Protein AF-A0A6G7ZI92-F1 (afdb_monomer)

Foldseek 3Di:
DLQVQLVVQVVVLVVVCVVVVNPPVSVCCCVPPSNVVSVVSNVVVVVVVLVVVCVDPDPQNLLVVLLVQAVVVLVVVLVVQLCLCCPPVHVVCPVVDDPVVSVVSVVVSVCVSSVPSNVLVVFFVGHPVRQVVVCVVVVHRDGTTDD

Sequence (147 aa):
MGIGIGLAGHAALVVADLMTGFYVPLVLGGFLAAMVPFRFAQALGYAALLVLWSRRNSRAVNRVAAVGRTAFTNYIGTSLVCTAIFYGWGLGLYGKVTRVEAWLAVPMVWALVLLWSKPWLARFNYGPLEWLWRSLARGRPQAMRKV

Nearest PDB structures (foldseek):
  6ps7-assembly1_A  TM=2.197E-01  e=9.069E+00  Homo sapiens

Solvent-accessible surface area (backbone atoms only — not comparable to full-atom values): 7908 Å² total; per-residue (Å²): 109,27,45,60,53,17,51,51,51,52,50,52,51,53,50,50,31,63,76,54,73,56,42,61,72,57,48,50,45,37,64,72,52,63,42,50,64,31,50,52,38,22,50,52,27,50,50,53,50,51,55,61,52,59,71,44,96,41,75,64,45,56,29,53,53,27,32,61,65,25,43,65,34,46,50,55,49,47,52,51,53,53,43,35,45,32,33,79,92,49,68,40,40,60,92,73,57,54,75,70,61,58,53,57,54,51,64,51,53,51,49,49,46,49,61,48,32,39,66,48,52,73,51,21,74,48,27,73,51,50,44,51,51,54,14,59,79,65,76,44,88,63,82,51,64,64,130

Secondary structure (DSSP, 8-state):
-HHHHHHHHHHHHHHHHHHTTS-HHHHHHIIIIIHHHHHHHHHHHHHHHHHHHHTS--HHHHHHHHHHHTHHHHHHHHHHHHHHHHSTTTT--TTTS-HHHHHTHHHHHHHHHHHHHHHHHHHBSS-HHHHHHHHHHTTS----B--

Mean predicted aligned error: 6.16 Å

Radius of gyration: 21.0 Å; Cα contacts (8 Å, |Δi|>4): 114; chains: 1; bounding box: 48×47×53 Å

Structure (mmCIF, N/CA/C/O backbone):
data_AF-A0A6G7ZI92-F1
#
_entry.id   AF-A0A6G7ZI92-F1
#
loop_
_atom_site.group_PDB
_atom_site.id
_atom_site.type_symbol
_atom_site.label_atom_id
_atom_site.label_alt_id
_atom_site.label_comp_id
_atom_site.label_asym_id
_atom_site.label_entity_id
_atom_site.label_seq_id
_atom_site.pdbx_PDB_ins_code
_atom_site.Cartn_x
_atom_site.Cartn_y
_atom_site.Cartn_z
_atom_site.occupancy
_atom_site.B_iso_or_equiv
_atom_site.auth_seq_id
_atom_site.auth_comp_id
_atom_site.auth_asym_id
_atom_site.auth_atom_id
_atom_site.pdbx_PDB_model_num
ATOM 1 N N . MET A 1 1 ? 0.267 21.732 -7.358 1.00 66.69 1 MET A N 1
ATOM 2 C CA . MET A 1 1 ? 1.619 22.181 -7.759 1.00 66.69 1 MET A CA 1
ATOM 3 C C . MET A 1 1 ? 2.676 21.083 -7.620 1.00 66.69 1 MET A C 1
ATOM 5 O O . MET A 1 1 ? 3.312 20.792 -8.620 1.00 66.69 1 MET A O 1
ATOM 9 N N . GLY A 1 2 ? 2.809 20.394 -6.475 1.00 80.00 2 GLY A N 1
ATOM 10 C CA . GLY A 1 2 ? 3.838 19.347 -6.284 1.00 80.00 2 GLY A CA 1
ATOM 11 C C . GLY A 1 2 ? 3.835 18.182 -7.292 1.00 80.00 2 GLY A C 1
ATOM 12 O O . GLY A 1 2 ? 4.897 17.779 -7.752 1.00 80.00 2 GLY A O 1
ATOM 13 N N . ILE A 1 3 ? 2.658 17.693 -7.714 1.00 83.25 3 ILE A N 1
ATOM 14 C CA . ILE A 1 3 ? 2.559 16.620 -8.730 1.00 83.25 3 ILE A CA 1
ATOM 15 C C . ILE A 1 3 ? 3.087 17.090 -10.094 1.00 83.25 3 ILE A C 1
ATOM 17 O O . ILE A 1 3 ? 3.827 16.362 -10.746 1.00 83.25 3 ILE A O 1
ATOM 21 N N . GLY A 1 4 ? 2.742 18.316 -10.500 1.00 85.56 4 GLY A N 1
ATOM 22 C CA . GLY A 1 4 ? 3.194 18.892 -11.769 1.00 85.56 4 GLY A CA 1
ATOM 23 C C . GLY A 1 4 ? 4.705 19.120 -11.796 1.00 85.56 4 GLY A C 1
ATOM 24 O O . GLY A 1 4 ? 5.354 18.748 -12.764 1.00 85.56 4 GLY A O 1
ATOM 25 N N . ILE A 1 5 ? 5.271 19.645 -10.703 1.00 84.75 5 ILE A N 1
ATOM 26 C CA . ILE A 1 5 ? 6.723 19.842 -10.551 1.00 84.75 5 ILE A CA 1
ATOM 27 C C . ILE A 1 5 ? 7.458 18.498 -10.600 1.00 84.75 5 ILE A C 1
ATOM 29 O O . ILE A 1 5 ? 8.458 18.366 -11.300 1.00 84.75 5 ILE A O 1
ATOM 33 N N . GLY A 1 6 ? 6.937 17.489 -9.895 1.00 84.81 6 GLY A N 1
ATOM 34 C CA . GLY A 1 6 ? 7.482 16.136 -9.919 1.00 84.81 6 GLY A CA 1
ATOM 35 C C . GLY A 1 6 ? 7.500 15.547 -11.326 1.00 84.81 6 GLY A C 1
ATOM 36 O O . GLY A 1 6 ? 8.559 15.159 -11.810 1.00 84.81 6 GLY A O 1
ATOM 37 N N . LEU A 1 7 ? 6.351 15.525 -12.006 1.00 86.69 7 LEU A N 1
ATOM 38 C CA . LEU A 1 7 ? 6.230 14.962 -13.354 1.00 86.69 7 LEU A CA 1
ATOM 39 C C . LEU A 1 7 ? 7.105 15.694 -14.376 1.00 86.69 7 LEU A C 1
ATOM 41 O O . LEU A 1 7 ? 7.785 15.038 -15.157 1.00 86.69 7 LEU A O 1
ATOM 45 N N . ALA A 1 8 ? 7.133 17.028 -14.342 1.00 87.88 8 ALA A N 1
ATOM 46 C CA . ALA A 1 8 ? 7.970 17.820 -15.239 1.00 87.88 8 ALA A CA 1
ATOM 47 C C . ALA A 1 8 ? 9.467 17.551 -15.012 1.00 87.88 8 ALA A C 1
ATOM 49 O O . ALA A 1 8 ? 10.203 17.360 -15.976 1.00 87.88 8 ALA A O 1
ATOM 50 N N . GLY A 1 9 ? 9.907 17.458 -13.751 1.00 86.50 9 GLY A N 1
ATOM 51 C CA . GLY A 1 9 ? 11.292 17.118 -13.414 1.00 86.50 9 GLY A CA 1
ATOM 52 C C . GLY A 1 9 ? 11.695 15.718 -13.886 1.00 86.50 9 GLY A C 1
ATOM 53 O O . GLY A 1 9 ? 12.774 15.544 -14.445 1.00 86.50 9 GLY A O 1
ATOM 54 N N . HIS A 1 10 ? 10.811 14.725 -13.740 1.00 87.38 10 HIS A N 1
ATOM 55 C CA . HIS A 1 10 ? 11.072 13.372 -14.245 1.00 87.38 10 HIS A CA 1
ATOM 56 C C . HIS A 1 10 ? 11.089 13.330 -15.778 1.00 87.38 10 HIS A C 1
ATOM 58 O O . HIS A 1 10 ? 11.963 12.689 -16.352 1.00 87.38 10 HIS A O 1
ATOM 64 N N . ALA A 1 11 ? 10.171 14.035 -16.443 1.00 89.94 11 ALA A N 1
ATOM 65 C CA . ALA A 1 11 ? 10.145 14.119 -17.900 1.00 89.94 11 ALA A CA 1
ATOM 66 C C . ALA A 1 11 ? 11.413 14.787 -18.455 1.00 89.94 11 ALA A C 1
ATOM 68 O O . ALA A 1 11 ? 11.982 14.290 -19.421 1.00 89.94 11 ALA A O 1
ATOM 69 N N . ALA A 1 12 ? 11.895 15.859 -17.819 1.00 89.69 12 ALA A N 1
ATOM 70 C CA . ALA A 1 12 ? 13.132 16.531 -18.212 1.00 89.69 12 ALA A CA 1
ATOM 71 C C . ALA A 1 12 ? 14.358 15.611 -18.097 1.00 89.69 12 ALA A C 1
ATOM 73 O O . ALA A 1 12 ? 15.190 15.594 -19.000 1.00 89.69 12 ALA A O 1
ATOM 74 N N . LEU A 1 13 ? 14.445 14.810 -17.029 1.00 87.94 13 LEU A N 1
ATOM 75 C CA . LEU A 1 13 ? 15.521 13.828 -16.862 1.00 87.94 13 LEU A CA 1
ATOM 76 C C . LEU A 1 13 ? 15.449 12.716 -17.914 1.00 87.94 13 LEU A C 1
ATOM 78 O O . LEU A 1 13 ? 16.461 12.403 -18.524 1.00 87.94 13 LEU A O 1
ATOM 82 N N . VAL A 1 14 ? 14.254 12.193 -18.205 1.00 90.62 14 VAL A N 1
ATOM 83 C CA . VAL A 1 14 ? 14.070 11.196 -19.276 1.00 90.62 14 VAL A CA 1
ATOM 84 C C . VAL A 1 14 ? 14.479 11.763 -20.635 1.00 90.62 14 VAL A C 1
ATOM 86 O O . VAL A 1 14 ? 15.152 11.090 -21.408 1.00 90.62 14 VAL A O 1
ATOM 89 N N . VAL A 1 15 ? 14.108 13.009 -20.936 1.00 92.81 15 VAL A N 1
ATOM 90 C CA . VAL A 1 15 ? 14.521 13.675 -22.178 1.00 92.81 15 VAL A CA 1
ATOM 91 C C . VAL A 1 15 ? 16.040 13.861 -22.222 1.00 92.81 15 VAL A C 1
ATOM 93 O O . VAL A 1 15 ? 16.639 13.599 -23.261 1.00 92.81 15 VAL A O 1
ATOM 96 N N . ALA A 1 16 ? 16.676 14.245 -21.113 1.00 89.12 16 ALA A N 1
ATOM 97 C CA . ALA A 1 16 ? 18.131 14.363 -21.031 1.00 89.12 16 ALA A CA 1
ATOM 98 C C . ALA A 1 16 ? 18.834 13.011 -21.248 1.00 89.12 16 ALA A C 1
ATOM 100 O O . ALA A 1 16 ? 19.815 12.940 -21.990 1.00 89.12 16 ALA A O 1
ATOM 101 N N . ASP A 1 17 ? 18.306 11.928 -20.678 1.00 91.94 17 ASP A N 1
ATOM 102 C CA . ASP A 1 17 ? 18.829 10.575 -20.882 1.00 91.94 17 ASP A CA 1
ATOM 103 C C . ASP A 1 17 ? 18.717 10.153 -22.357 1.00 91.94 17 ASP A C 1
ATOM 105 O O . ASP A 1 17 ? 19.675 9.633 -22.931 1.00 91.94 17 ASP A O 1
ATOM 109 N N . LEU A 1 18 ? 17.582 10.446 -23.005 1.00 93.19 18 LEU A N 1
ATOM 110 C CA . LEU A 1 18 ? 17.372 10.171 -24.431 1.00 93.19 18 LEU A CA 1
ATOM 111 C C . LEU A 1 18 ? 18.305 11.003 -25.325 1.00 93.19 18 LEU A C 1
ATOM 113 O O . LEU A 1 18 ? 18.882 10.471 -26.270 1.00 93.19 18 LEU A O 1
ATOM 117 N N . MET A 1 19 ? 18.483 12.292 -25.020 1.00 94.12 19 MET A N 1
ATOM 118 C CA . MET A 1 19 ? 19.358 13.202 -25.772 1.00 94.12 19 MET A CA 1
ATOM 119 C C . MET A 1 19 ? 20.843 12.859 -25.627 1.00 94.12 19 MET A C 1
ATOM 121 O O . MET A 1 19 ? 21.620 13.098 -26.547 1.00 94.12 19 MET A O 1
ATOM 125 N N . THR A 1 20 ? 21.245 12.298 -24.486 1.00 91.69 20 THR A N 1
ATOM 126 C CA . THR A 1 20 ? 22.641 11.918 -24.211 1.00 91.69 20 THR A CA 1
ATOM 127 C C . THR A 1 20 ? 22.962 10.473 -24.575 1.00 91.69 20 THR A C 1
ATOM 129 O O . THR A 1 20 ? 24.066 10.007 -24.297 1.00 91.69 20 THR A O 1
ATOM 132 N N . GLY A 1 21 ? 22.021 9.751 -25.195 1.00 92.69 21 GLY A N 1
ATOM 133 C CA . GLY A 1 21 ? 22.223 8.357 -25.583 1.00 92.69 21 GLY A CA 1
ATOM 134 C C . GLY A 1 21 ? 22.473 7.441 -24.384 1.00 92.69 21 GLY A C 1
ATOM 135 O O . GLY A 1 21 ? 23.257 6.502 -24.488 1.00 92.69 21 GLY A O 1
ATOM 136 N N . PHE A 1 22 ? 21.824 7.722 -23.249 1.00 91.69 22 PHE A N 1
ATOM 137 C CA . PHE A 1 22 ? 21.97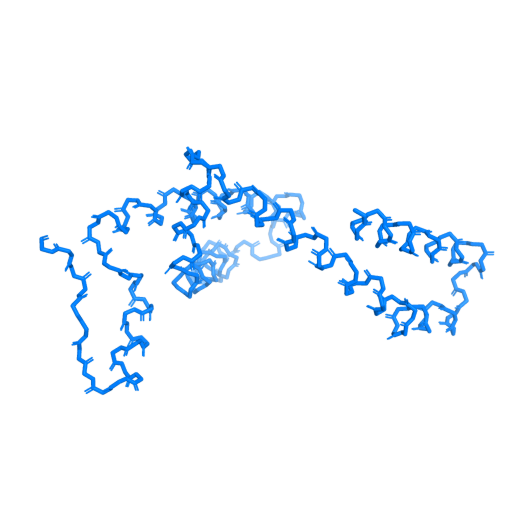7 6.992 -21.987 1.00 91.69 22 PHE A CA 1
ATOM 138 C C . PHE A 1 22 ? 23.397 7.044 -21.405 1.00 91.69 22 PHE A C 1
ATOM 140 O O . PHE A 1 22 ? 23.922 6.040 -20.916 1.00 91.69 22 PHE A O 1
ATOM 147 N N . TYR A 1 23 ? 24.030 8.221 -21.423 1.00 92.81 23 TYR A N 1
ATOM 148 C CA . TYR A 1 23 ? 25.339 8.411 -20.803 1.00 92.81 23 TYR A CA 1
ATOM 149 C C . TYR A 1 23 ? 25.302 8.061 -19.305 1.00 92.81 23 TYR A C 1
ATOM 151 O O . TYR A 1 23 ? 24.701 8.763 -18.488 1.00 92.81 23 TYR A O 1
ATOM 159 N N . VAL A 1 24 ? 25.964 6.957 -18.946 1.00 90.69 24 VAL A N 1
ATOM 160 C CA . VAL A 1 24 ? 25.796 6.269 -17.654 1.00 90.69 24 VAL A CA 1
ATOM 161 C C . VAL A 1 24 ? 25.979 7.183 -16.432 1.00 90.69 24 VAL A C 1
ATOM 163 O O . VAL A 1 24 ? 25.133 7.119 -15.538 1.00 90.69 24 VAL A O 1
ATOM 166 N N . PRO A 1 25 ? 26.999 8.063 -16.353 1.00 92.00 25 PRO A N 1
ATOM 167 C CA . PRO A 1 25 ? 27.148 8.957 -15.203 1.00 92.00 25 PRO A CA 1
ATOM 168 C C . PRO A 1 25 ? 25.975 9.925 -15.019 1.00 92.00 25 PRO A C 1
ATOM 170 O O . PRO A 1 25 ? 25.598 10.212 -13.883 1.00 92.00 25 PRO A O 1
ATOM 173 N N . LEU A 1 26 ? 25.377 10.405 -16.115 1.00 86.88 26 LEU A N 1
ATOM 174 C CA . LEU A 1 26 ? 24.236 11.318 -16.060 1.00 86.88 26 LEU A CA 1
ATOM 175 C C . LEU A 1 26 ? 22.957 10.583 -15.661 1.00 86.88 26 LEU A C 1
ATOM 177 O O . LEU A 1 26 ? 22.252 11.059 -14.776 1.00 86.88 26 LEU A O 1
ATOM 181 N N . VAL A 1 27 ? 22.717 9.398 -16.228 1.00 90.94 27 VAL A N 1
ATOM 182 C CA . VAL A 1 27 ? 21.586 8.536 -15.846 1.00 90.94 27 VAL A CA 1
ATOM 183 C C . VAL A 1 27 ? 21.661 8.205 -14.352 1.00 90.94 27 VAL A C 1
ATOM 185 O O . VAL A 1 27 ? 20.682 8.338 -13.613 1.00 90.94 27 VAL A O 1
ATOM 188 N N . LEU A 1 28 ? 22.846 7.815 -13.873 1.00 90.81 28 LEU A N 1
ATOM 189 C CA . LEU A 1 28 ? 23.054 7.435 -12.480 1.00 90.81 28 LEU A CA 1
ATOM 190 C C . LEU A 1 28 ? 22.945 8.641 -11.535 1.00 90.81 28 LEU A C 1
ATOM 192 O O . LEU A 1 28 ? 22.258 8.557 -10.518 1.00 90.81 28 LEU A O 1
ATOM 196 N N . GLY A 1 29 ? 23.564 9.776 -11.875 1.00 90.25 29 GLY A N 1
ATOM 197 C CA . GLY A 1 29 ? 23.447 11.019 -11.105 1.00 90.25 29 GLY A CA 1
ATOM 198 C C . GLY A 1 29 ? 22.013 11.557 -11.081 1.00 90.25 29 GLY A C 1
ATOM 199 O O . GLY A 1 29 ? 21.522 12.004 -10.039 1.00 90.25 29 GLY A O 1
ATOM 200 N N . GLY A 1 30 ? 21.303 11.430 -12.202 1.00 87.00 30 GLY A N 1
ATOM 201 C CA . GLY A 1 30 ? 19.886 11.733 -12.333 1.00 87.00 30 GLY A CA 1
ATOM 202 C C . GLY A 1 30 ? 19.040 10.892 -11.380 1.00 87.00 30 GLY A C 1
ATOM 203 O O . GLY A 1 30 ? 18.276 11.428 -10.575 1.00 87.00 30 GLY A O 1
ATOM 204 N N . PHE A 1 31 ? 19.229 9.572 -11.415 1.00 84.00 31 PHE A N 1
ATOM 205 C CA . PHE A 1 31 ? 18.494 8.621 -10.585 1.00 84.00 31 PHE A CA 1
ATOM 206 C C . PHE A 1 31 ? 18.784 8.760 -9.082 1.00 84.00 31 PHE A C 1
ATOM 208 O O . PHE A 1 31 ? 17.850 8.721 -8.274 1.00 84.00 31 PHE A O 1
ATOM 215 N N . LEU A 1 32 ? 20.059 8.903 -8.705 1.00 87.62 32 LEU A N 1
ATOM 216 C CA . LEU A 1 32 ? 20.496 8.910 -7.306 1.00 87.62 32 LEU A CA 1
ATOM 217 C C . LEU A 1 32 ? 20.300 10.262 -6.619 1.00 87.62 32 LEU A C 1
ATOM 219 O O . LEU A 1 32 ? 19.981 10.286 -5.433 1.00 87.62 32 LEU A O 1
ATOM 223 N N . ALA A 1 33 ? 20.484 11.372 -7.338 1.00 86.88 33 ALA A N 1
ATOM 224 C CA . ALA A 1 33 ? 20.487 12.707 -6.745 1.00 86.88 33 ALA A CA 1
ATOM 225 C C . ALA A 1 33 ? 19.386 13.600 -7.320 1.00 86.88 33 ALA A C 1
ATOM 227 O O . ALA A 1 33 ? 18.540 14.089 -6.569 1.00 86.88 33 ALA A O 1
ATOM 228 N N . ALA A 1 34 ? 19.346 13.788 -8.643 1.00 84.38 34 ALA A N 1
ATOM 229 C CA . ALA A 1 34 ? 18.447 14.775 -9.246 1.00 84.38 34 ALA A CA 1
ATOM 230 C C . ALA A 1 34 ? 16.962 14.431 -9.036 1.00 84.38 34 ALA A C 1
ATOM 232 O O . ALA A 1 34 ? 16.148 15.328 -8.834 1.00 84.38 34 ALA A O 1
ATOM 233 N N . MET A 1 35 ? 16.597 13.144 -9.007 1.00 85.44 35 MET A N 1
ATOM 234 C CA . MET A 1 35 ? 15.215 12.705 -8.776 1.00 85.44 35 MET A CA 1
ATOM 235 C C . MET A 1 35 ? 14.721 12.891 -7.343 1.00 85.44 35 MET A C 1
ATOM 237 O O . MET A 1 35 ? 13.513 12.955 -7.114 1.00 85.44 35 MET A O 1
ATOM 241 N N . VAL A 1 36 ? 15.619 12.975 -6.365 1.00 87.06 36 VAL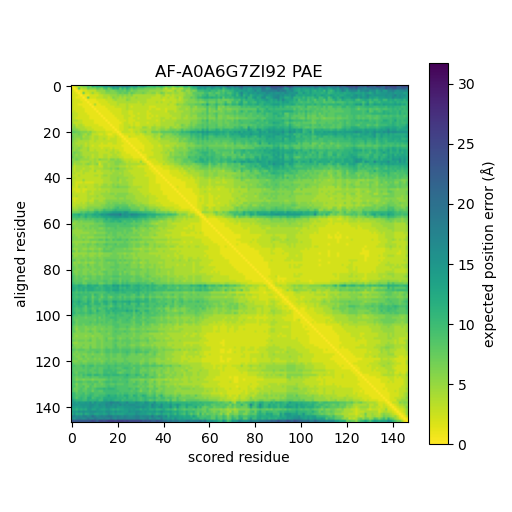 A N 1
ATOM 242 C CA . VAL A 1 36 ? 15.263 13.016 -4.943 1.00 87.06 36 VAL A CA 1
ATOM 243 C C . VAL A 1 36 ? 14.351 14.208 -4.595 1.00 87.06 36 VAL A C 1
ATOM 245 O O . VAL A 1 36 ? 13.253 13.966 -4.082 1.00 87.06 36 VAL A O 1
ATOM 248 N N . PRO A 1 37 ? 14.697 15.476 -4.907 1.00 85.94 37 PRO A N 1
ATOM 249 C CA . PRO A 1 37 ? 13.823 16.614 -4.607 1.00 85.94 37 PRO A CA 1
ATOM 250 C C . PRO A 1 37 ? 12.481 16.541 -5.348 1.00 85.94 37 PRO A C 1
ATOM 252 O O . PRO A 1 37 ? 11.437 16.855 -4.768 1.00 85.94 37 PRO A O 1
ATOM 255 N N . PHE A 1 38 ? 12.472 16.062 -6.597 1.00 87.38 38 PHE A N 1
ATOM 256 C CA . PHE A 1 38 ? 11.238 15.897 -7.370 1.00 87.38 38 PHE A CA 1
ATOM 257 C C . PHE A 1 38 ? 10.307 14.854 -6.746 1.00 87.38 38 PHE A C 1
ATOM 259 O O . PHE A 1 38 ? 9.098 15.083 -6.678 1.00 87.38 38 PHE A O 1
ATOM 266 N N . ARG A 1 39 ? 10.849 13.745 -6.225 1.00 87.00 39 ARG A N 1
ATOM 267 C CA . ARG A 1 39 ? 10.073 12.721 -5.507 1.00 87.00 39 ARG A CA 1
ATOM 268 C C . ARG A 1 39 ? 9.440 13.278 -4.238 1.00 87.00 39 ARG A C 1
ATOM 270 O O . ARG A 1 39 ? 8.263 13.020 -3.998 1.00 87.00 39 ARG A O 1
ATOM 277 N N . PHE A 1 40 ? 10.169 14.079 -3.459 1.00 89.50 40 PHE A N 1
ATOM 278 C CA . PHE A 1 40 ? 9.614 14.719 -2.263 1.00 89.50 40 PHE A CA 1
ATOM 279 C C . PHE A 1 40 ? 8.486 15.699 -2.604 1.00 89.50 40 PHE A C 1
ATOM 281 O O . PHE A 1 40 ? 7.404 15.623 -2.016 1.00 89.50 40 PHE A O 1
ATOM 288 N N . ALA A 1 41 ? 8.693 16.568 -3.597 1.00 89.50 41 ALA A N 1
ATOM 289 C CA . ALA A 1 41 ? 7.663 17.500 -4.055 1.00 89.50 41 ALA A CA 1
ATOM 290 C C . ALA A 1 41 ? 6.407 16.766 -4.563 1.00 89.50 41 ALA A C 1
ATOM 292 O O . ALA A 1 41 ? 5.275 17.154 -4.254 1.00 89.50 41 ALA A O 1
ATOM 293 N N . GLN A 1 42 ? 6.596 15.670 -5.300 1.00 89.62 42 GLN A N 1
ATOM 294 C CA . GLN A 1 42 ? 5.506 14.847 -5.811 1.00 89.62 42 GLN A CA 1
ATOM 295 C C . GLN A 1 42 ? 4.765 14.107 -4.691 1.00 89.62 42 GLN A C 1
ATOM 297 O O . GLN A 1 42 ? 3.534 14.101 -4.685 1.00 89.62 42 GLN A O 1
ATOM 302 N N . ALA A 1 43 ? 5.487 13.543 -3.717 1.00 90.81 43 ALA A N 1
ATOM 303 C CA . ALA A 1 43 ? 4.911 12.879 -2.550 1.00 90.81 43 ALA A CA 1
ATOM 304 C C . ALA A 1 43 ? 4.035 13.837 -1.731 1.00 90.81 43 ALA A C 1
ATOM 306 O O . ALA A 1 43 ? 2.900 13.498 -1.396 1.00 90.81 43 ALA A O 1
ATOM 307 N N . LEU A 1 44 ? 4.509 15.065 -1.489 1.00 92.75 44 LEU A N 1
ATOM 308 C CA . LEU A 1 44 ? 3.715 16.117 -0.845 1.00 92.75 44 LEU A CA 1
ATOM 309 C C . LEU A 1 44 ? 2.484 16.488 -1.678 1.00 92.75 44 LEU A C 1
ATOM 311 O O . LEU A 1 44 ? 1.396 16.672 -1.134 1.00 92.75 44 LEU A O 1
ATOM 315 N N . GLY A 1 45 ? 2.631 16.548 -3.003 1.00 92.75 45 GLY A N 1
ATOM 316 C CA . GLY A 1 45 ? 1.521 16.765 -3.924 1.00 92.75 45 GLY A CA 1
ATOM 317 C C . GLY A 1 45 ? 0.436 15.689 -3.814 1.00 92.75 45 GLY A C 1
ATOM 318 O O . GLY A 1 45 ? -0.746 16.023 -3.719 1.00 92.75 45 GLY A O 1
ATOM 319 N N . TYR A 1 46 ? 0.825 14.412 -3.774 1.00 91.81 46 TYR A N 1
ATOM 320 C CA . TYR A 1 46 ? -0.105 13.303 -3.561 1.00 91.81 46 TYR A CA 1
ATOM 321 C C . TYR A 1 46 ? -0.733 13.337 -2.166 1.00 91.81 46 TYR A C 1
ATOM 323 O O . TYR A 1 46 ? -1.944 13.164 -2.050 1.00 91.81 46 TYR A O 1
ATOM 331 N N . ALA A 1 47 ? 0.044 13.613 -1.117 1.00 92.06 47 ALA A N 1
ATOM 332 C CA . ALA A 1 47 ? -0.473 13.726 0.244 1.00 92.06 47 ALA A CA 1
ATOM 333 C C . ALA A 1 47 ? -1.528 14.839 0.356 1.00 92.06 47 ALA A C 1
ATOM 335 O O . ALA A 1 47 ? -2.620 14.605 0.870 1.00 92.06 47 ALA A O 1
ATOM 336 N N . ALA A 1 48 ? -1.251 16.024 -0.198 1.00 93.44 48 ALA A N 1
ATOM 337 C CA . ALA A 1 48 ? -2.199 17.135 -0.229 1.00 93.44 48 ALA A CA 1
ATOM 338 C C . ALA A 1 48 ? -3.482 16.777 -0.996 1.00 93.44 48 ALA A C 1
ATOM 340 O O . ALA A 1 48 ? -4.584 17.085 -0.537 1.00 93.44 48 ALA A O 1
ATOM 341 N N . LEU A 1 49 ? -3.358 16.079 -2.131 1.00 92.56 49 LEU A N 1
ATOM 342 C CA . LEU A 1 49 ? -4.507 15.602 -2.901 1.00 92.56 49 LEU A CA 1
ATOM 343 C C . LEU A 1 49 ? -5.345 14.593 -2.105 1.00 92.56 49 LEU A C 1
ATOM 345 O O . LEU A 1 49 ? -6.568 14.702 -2.084 1.00 92.56 49 LEU A O 1
ATOM 349 N N . LEU A 1 50 ? -4.703 13.643 -1.423 1.00 91.06 50 LEU A N 1
ATOM 350 C CA . LEU A 1 50 ? -5.380 12.656 -0.582 1.00 91.06 50 LEU A CA 1
ATOM 351 C C . LEU A 1 50 ? -6.080 13.310 0.615 1.00 91.06 50 LEU A C 1
ATOM 353 O O . LEU A 1 50 ? -7.197 12.917 0.939 1.00 91.06 50 LEU A O 1
ATOM 357 N N . VAL A 1 51 ? -5.477 14.332 1.231 1.00 91.75 51 VAL A N 1
ATOM 358 C CA . VAL A 1 51 ? -6.102 15.123 2.305 1.00 91.75 51 VAL A CA 1
ATOM 359 C C . VAL A 1 51 ? -7.301 15.912 1.784 1.00 91.75 51 VAL A C 1
ATOM 361 O O . VAL A 1 51 ? -8.341 15.960 2.433 1.00 91.75 51 VAL A O 1
ATOM 364 N N . LEU A 1 52 ? -7.199 16.521 0.601 1.00 92.88 52 LEU A N 1
ATOM 365 C CA . LEU A 1 52 ? -8.330 17.223 -0.002 1.00 92.88 52 LEU A CA 1
ATOM 366 C C . LEU A 1 52 ? -9.462 16.250 -0.356 1.00 92.88 52 LEU A C 1
ATOM 368 O O . LEU A 1 52 ? -10.637 16.543 -0.142 1.00 92.88 52 LEU A O 1
ATOM 372 N N . TRP A 1 53 ? -9.104 15.078 -0.878 1.00 91.62 53 TRP A N 1
ATOM 373 C CA . TRP A 1 53 ? -10.050 14.035 -1.241 1.00 91.62 53 TRP A CA 1
ATOM 374 C C . TRP A 1 53 ? -10.729 13.417 -0.015 1.00 91.62 53 TRP A C 1
ATOM 376 O O . TRP A 1 53 ? -11.936 13.187 -0.052 1.00 91.62 53 TRP A O 1
ATOM 386 N N . SER A 1 54 ? -10.002 13.220 1.089 1.00 89.50 54 SER A N 1
ATOM 387 C CA . SER A 1 54 ? -10.544 12.637 2.322 1.00 89.50 54 SER A CA 1
ATOM 388 C C . SER A 1 54 ? -11.588 13.521 3.006 1.00 89.50 54 SER A C 1
ATOM 390 O O . SER A 1 54 ? -12.450 13.002 3.712 1.00 89.50 54 SER A O 1
ATOM 392 N N . ARG A 1 55 ? -11.585 14.837 2.740 1.00 90.44 55 ARG A N 1
ATOM 393 C CA . ARG A 1 55 ? -12.643 15.760 3.192 1.00 90.44 55 ARG A CA 1
ATOM 394 C C . ARG A 1 55 ? -14.005 15.462 2.560 1.00 90.44 55 ARG A C 1
ATOM 396 O O . ARG A 1 55 ? -15.026 15.907 3.076 1.00 90.44 55 ARG A O 1
ATOM 403 N N . ARG A 1 56 ? -14.056 14.721 1.448 1.00 90.56 56 ARG A N 1
ATOM 404 C CA . ARG A 1 56 ? -15.318 14.317 0.817 1.00 90.56 56 ARG A CA 1
ATOM 405 C C . ARG A 1 56 ? -15.909 13.118 1.555 1.00 90.56 56 ARG A C 1
ATOM 407 O O . ARG A 1 56 ? -15.307 12.047 1.580 1.00 90.56 56 ARG A O 1
ATOM 414 N N . ASN A 1 57 ? -17.142 13.233 2.045 1.00 84.38 57 ASN A N 1
ATOM 415 C CA . ASN A 1 57 ? -17.863 12.092 2.618 1.00 84.38 57 ASN A CA 1
ATOM 416 C C . ASN A 1 57 ? -18.467 11.190 1.521 1.00 84.38 57 ASN A C 1
ATOM 418 O O . ASN A 1 57 ? -19.679 11.120 1.333 1.00 84.38 57 ASN A O 1
ATOM 422 N N . SER A 1 58 ? -17.609 10.519 0.749 1.00 91.94 58 SER A N 1
ATOM 423 C CA . SER A 1 58 ? -18.026 9.616 -0.331 1.00 91.94 58 SER A CA 1
ATOM 424 C C . SER A 1 58 ? -17.897 8.141 0.061 1.00 91.94 58 SER A C 1
ATOM 426 O O . SER A 1 58 ? -17.120 7.759 0.942 1.00 91.94 58 SER A O 1
ATOM 428 N N . ARG A 1 59 ? -18.635 7.259 -0.628 1.00 90.88 59 ARG A N 1
ATOM 429 C CA . ARG A 1 59 ? -18.504 5.801 -0.440 1.00 90.88 59 ARG A CA 1
ATOM 430 C C . ARG A 1 59 ? -17.081 5.310 -0.731 1.00 90.88 59 ARG A C 1
ATOM 432 O O . ARG A 1 59 ? -16.607 4.426 -0.021 1.00 90.88 59 ARG A O 1
ATOM 439 N N . ALA A 1 60 ? -16.414 5.898 -1.726 1.00 90.25 60 ALA A N 1
ATOM 440 C CA . ALA A 1 60 ? -15.047 5.561 -2.114 1.00 90.25 60 ALA A CA 1
ATOM 441 C C . ALA A 1 60 ? -14.033 5.929 -1.019 1.00 90.25 60 ALA A C 1
ATOM 443 O O . ALA A 1 60 ? -13.258 5.072 -0.602 1.00 90.25 60 ALA A O 1
ATOM 444 N N . VAL A 1 61 ? -14.111 7.149 -0.473 1.00 92.38 61 VAL A N 1
ATOM 445 C CA . VAL A 1 61 ? -13.261 7.589 0.652 1.00 92.38 61 VAL A CA 1
ATOM 446 C C . VAL A 1 61 ? -13.432 6.658 1.850 1.00 92.38 61 VAL A C 1
ATOM 448 O O . VAL A 1 61 ? -12.453 6.167 2.400 1.00 92.38 61 VAL A O 1
ATOM 451 N N . ASN A 1 62 ? -14.675 6.318 2.199 1.00 91.62 62 ASN A N 1
ATOM 452 C CA . ASN A 1 62 ? -14.961 5.404 3.305 1.00 91.62 62 ASN A CA 1
ATOM 453 C C . ASN A 1 62 ? -14.401 3.983 3.089 1.00 91.62 62 ASN A C 1
ATOM 455 O O . ASN A 1 62 ? -14.012 3.322 4.053 1.00 91.62 62 ASN A O 1
ATOM 459 N N . ARG A 1 63 ? -14.369 3.491 1.843 1.00 92.81 63 ARG A N 1
ATOM 460 C CA . ARG A 1 63 ? -13.778 2.188 1.488 1.00 92.81 63 ARG A CA 1
ATOM 461 C C . ARG A 1 63 ? -12.257 2.220 1.596 1.00 92.81 63 ARG A C 1
ATOM 463 O O . ARG A 1 63 ? -11.689 1.352 2.250 1.00 92.81 63 ARG A O 1
ATOM 470 N N . VAL A 1 64 ? -11.615 3.241 1.034 1.00 93.62 64 VAL A N 1
ATOM 471 C CA . VAL A 1 64 ? -10.155 3.407 1.111 1.00 93.62 64 VAL A CA 1
ATOM 472 C C . VAL A 1 64 ? -9.700 3.628 2.556 1.00 93.62 64 VAL A C 1
ATOM 474 O O . VAL A 1 64 ? -8.739 3.008 3.001 1.00 93.62 64 VAL A O 1
ATOM 477 N N . ALA A 1 65 ? -10.441 4.415 3.341 1.00 93.25 65 ALA A N 1
ATOM 478 C CA . ALA A 1 65 ? -10.172 4.587 4.766 1.00 93.25 65 ALA A CA 1
ATO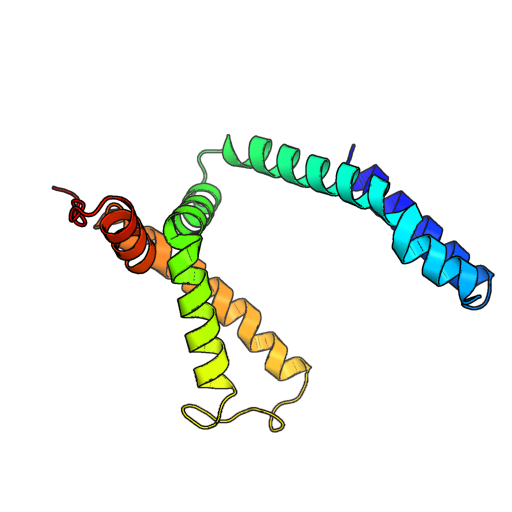M 479 C C . ALA A 1 65 ? -10.287 3.264 5.543 1.00 93.25 65 ALA A C 1
ATOM 481 O O . ALA A 1 65 ? -9.478 2.998 6.431 1.00 93.25 65 ALA A O 1
ATOM 482 N N . ALA A 1 66 ? -11.260 2.408 5.206 1.00 94.81 66 ALA A N 1
ATOM 483 C CA . ALA A 1 66 ? -11.365 1.078 5.802 1.00 94.81 66 ALA A CA 1
A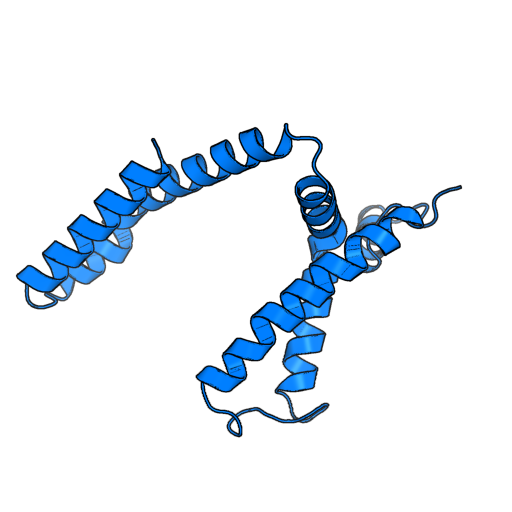TOM 484 C C . ALA A 1 66 ? -10.151 0.199 5.458 1.00 94.81 66 ALA A C 1
ATOM 486 O O . ALA A 1 66 ? -9.606 -0.433 6.356 1.00 94.81 66 ALA A O 1
ATOM 487 N N . VAL A 1 67 ? -9.693 0.216 4.201 1.00 96.00 67 VAL A N 1
ATOM 488 C CA . VAL A 1 67 ? -8.475 -0.495 3.771 1.00 96.00 67 VAL A CA 1
ATOM 489 C C . VAL A 1 67 ? -7.251 -0.038 4.562 1.00 96.00 67 VAL A C 1
ATOM 491 O O . VAL A 1 67 ? -6.483 -0.880 5.023 1.00 96.00 67 VAL A O 1
ATOM 494 N N . GLY A 1 68 ? -7.104 1.272 4.788 1.00 94.00 68 GLY A N 1
ATOM 495 C CA . GLY A 1 68 ? -6.014 1.831 5.593 1.00 94.00 68 GLY A CA 1
ATOM 496 C C . GLY A 1 68 ? -6.057 1.409 7.067 1.00 94.00 68 GLY A C 1
ATOM 497 O O . GLY A 1 68 ? -5.017 1.152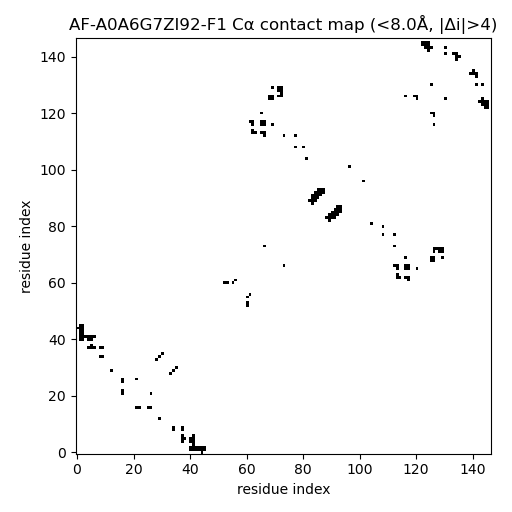 7.666 1.00 94.00 68 GLY A O 1
ATOM 498 N N . ARG A 1 69 ? -7.251 1.261 7.659 1.00 94.69 69 ARG A N 1
ATOM 499 C CA . ARG A 1 69 ? -7.402 0.756 9.040 1.00 94.69 69 ARG A CA 1
ATOM 500 C C . ARG A 1 69 ? -7.082 -0.735 9.192 1.00 94.69 69 ARG A C 1
ATOM 502 O O . ARG A 1 69 ? -6.871 -1.181 10.317 1.00 94.69 69 ARG A O 1
ATOM 509 N N . THR A 1 70 ? -7.056 -1.487 8.092 1.00 96.38 70 THR A N 1
ATOM 510 C CA . THR A 1 70 ? -6.656 -2.903 8.046 1.00 96.38 70 THR A CA 1
ATOM 511 C C . THR A 1 70 ? -5.402 -3.105 7.192 1.00 96.38 70 THR A C 1
ATOM 513 O O . THR A 1 70 ? -5.288 -4.118 6.504 1.00 96.38 70 THR A O 1
ATOM 516 N N . ALA A 1 71 ? -4.490 -2.127 7.159 1.00 95.62 71 ALA A N 1
ATOM 517 C CA . ALA A 1 71 ? -3.327 -2.151 6.273 1.00 95.62 71 ALA A CA 1
ATOM 518 C C . ALA A 1 71 ? -2.387 -3.341 6.523 1.00 95.62 71 ALA A C 1
ATOM 520 O O . ALA A 1 71 ? -1.910 -3.944 5.566 1.00 95.62 71 ALA A O 1
ATOM 521 N N . PHE A 1 72 ? -2.148 -3.716 7.781 1.00 96.31 72 PHE A N 1
ATOM 522 C CA . PHE A 1 72 ? -1.268 -4.831 8.124 1.00 96.31 72 PHE A CA 1
ATOM 523 C C . PHE A 1 72 ? -1.904 -6.177 7.769 1.00 96.31 72 PHE A C 1
ATOM 525 O O . PHE A 1 72 ? -1.261 -7.012 7.133 1.00 96.31 72 PHE A O 1
ATOM 532 N N . THR A 1 73 ? -3.191 -6.363 8.077 1.00 96.75 73 THR A N 1
ATOM 533 C CA . THR A 1 73 ? -3.914 -7.560 7.630 1.00 96.75 73 THR A CA 1
ATOM 534 C C . THR A 1 73 ? -3.969 -7.630 6.107 1.00 96.75 73 THR A C 1
ATOM 536 O O . THR A 1 73 ? -3.732 -8.691 5.541 1.00 96.75 73 THR A O 1
ATOM 539 N N . ASN A 1 74 ? -4.229 -6.512 5.427 1.00 97.19 74 ASN A N 1
ATOM 540 C CA . ASN A 1 74 ? -4.263 -6.459 3.966 1.00 97.19 74 ASN A CA 1
ATOM 541 C C . ASN A 1 74 ? -2.912 -6.784 3.340 1.00 97.19 74 ASN A C 1
ATOM 543 O O . ASN A 1 74 ? -2.876 -7.462 2.318 1.00 97.19 74 ASN A O 1
ATOM 547 N N . TYR A 1 75 ? -1.816 -6.326 3.940 1.00 95.81 75 TYR A N 1
ATOM 548 C CA . TYR A 1 75 ? -0.472 -6.621 3.465 1.00 95.81 75 TYR A CA 1
ATOM 549 C C . TYR A 1 75 ? -0.190 -8.126 3.509 1.00 95.81 75 TYR A C 1
ATOM 551 O O . TYR A 1 75 ? 0.115 -8.726 2.481 1.00 95.81 75 TYR A O 1
ATOM 559 N N . ILE A 1 76 ? -0.387 -8.758 4.671 1.00 97.19 76 ILE A N 1
ATOM 560 C CA . ILE A 1 76 ? -0.167 -10.203 4.822 1.00 97.19 76 ILE A CA 1
ATOM 561 C C . ILE A 1 76 ? -1.167 -11.007 3.988 1.00 97.19 76 ILE A C 1
ATOM 563 O O . ILE A 1 76 ? -0.774 -11.941 3.298 1.00 97.19 76 ILE A O 1
ATOM 567 N N . GLY A 1 77 ? -2.443 -10.619 3.988 1.00 96.31 77 GLY A N 1
ATOM 568 C CA . GLY A 1 77 ? -3.479 -11.264 3.184 1.00 96.31 77 GLY A CA 1
ATOM 569 C C . GLY A 1 77 ? -3.178 -11.200 1.687 1.00 96.31 77 GLY A C 1
ATOM 570 O O . GLY A 1 77 ? -3.310 -12.204 0.997 1.00 96.31 77 GLY A O 1
ATOM 571 N N . THR A 1 78 ? -2.698 -10.058 1.190 1.00 96.31 78 THR A N 1
ATOM 572 C CA . THR A 1 78 ? -2.278 -9.908 -0.211 1.00 96.31 78 THR A CA 1
ATOM 573 C C . THR A 1 78 ? -1.102 -10.822 -0.530 1.00 96.31 78 THR A C 1
ATOM 575 O O . THR A 1 78 ? -1.139 -11.523 -1.536 1.00 96.31 78 THR A O 1
ATOM 578 N N . SER A 1 79 ? -0.085 -10.870 0.333 1.00 95.62 79 SER A N 1
ATOM 579 C CA . SER A 1 79 ? 1.048 -11.784 0.160 1.00 95.62 79 SER A CA 1
ATOM 580 C C . SER A 1 79 ? 0.601 -13.245 0.147 1.00 95.62 79 SER A C 1
ATOM 582 O O . SER A 1 79 ? 1.052 -14.007 -0.705 1.00 95.62 79 SER A O 1
ATOM 584 N N . LEU A 1 80 ? -0.325 -13.638 1.026 1.00 96.19 80 LEU A N 1
ATOM 585 C CA . LEU A 1 80 ? -0.894 -14.988 1.045 1.00 96.19 80 LEU A CA 1
ATOM 586 C C . LEU A 1 80 ? -1.667 -15.300 -0.238 1.00 96.19 80 LEU A C 1
ATOM 588 O O . LEU A 1 80 ? -1.463 -16.359 -0.812 1.00 96.19 80 LEU A O 1
ATOM 592 N N . VAL A 1 81 ? -2.494 -14.376 -0.734 1.00 95.31 81 VAL A N 1
ATOM 593 C CA . VAL A 1 81 ? -3.221 -14.545 -2.004 1.00 95.31 81 VAL A CA 1
ATOM 594 C C . VAL A 1 81 ? -2.250 -14.674 -3.178 1.00 95.31 81 VAL A C 1
ATOM 596 O O . VAL A 1 81 ? -2.357 -15.613 -3.960 1.00 95.31 81 VAL A O 1
ATOM 599 N N . CYS A 1 82 ? -1.267 -13.781 -3.298 1.00 94.94 82 CYS A N 1
ATOM 600 C CA . CYS A 1 82 ? -0.296 -13.826 -4.391 1.00 94.94 82 CYS A CA 1
ATOM 601 C C . CYS A 1 82 ? 0.560 -15.098 -4.340 1.00 94.94 82 CYS A C 1
ATOM 603 O O . CYS A 1 82 ? 0.763 -15.748 -5.362 1.00 94.94 82 CYS A O 1
ATOM 605 N N . THR A 1 83 ? 1.038 -15.491 -3.159 1.00 95.19 83 THR A N 1
ATOM 606 C CA . THR A 1 83 ? 1.812 -16.731 -3.011 1.00 95.19 83 THR A CA 1
ATOM 607 C C . THR A 1 83 ? 0.948 -17.967 -3.228 1.00 95.19 83 THR A C 1
ATOM 609 O O . THR A 1 83 ? 1.407 -18.879 -3.896 1.00 95.19 83 THR A O 1
ATOM 612 N N . ALA A 1 84 ? -0.314 -17.990 -2.802 1.00 95.12 84 ALA A N 1
ATOM 613 C CA . ALA A 1 84 ? -1.232 -19.077 -3.143 1.00 95.12 84 ALA A CA 1
ATOM 614 C C . ALA A 1 84 ? -1.444 -19.190 -4.661 1.00 95.12 84 ALA A C 1
ATOM 616 O O . ALA A 1 84 ? -1.550 -20.286 -5.194 1.00 95.12 84 ALA A O 1
ATOM 617 N N . ILE A 1 85 ? -1.486 -18.077 -5.391 1.00 94.50 85 ILE A N 1
ATOM 618 C CA . ILE A 1 85 ? -1.679 -18.102 -6.847 1.00 94.50 85 ILE A CA 1
ATOM 619 C C . ILE A 1 85 ? -0.410 -18.570 -7.568 1.00 94.50 85 ILE A C 1
ATOM 621 O O . ILE A 1 85 ? -0.465 -19.402 -8.472 1.00 94.50 85 ILE A O 1
ATOM 625 N N . PHE A 1 86 ? 0.752 -18.044 -7.192 1.00 94.81 86 PHE A N 1
ATOM 626 C CA . PHE A 1 86 ? 1.973 -18.282 -7.958 1.00 94.81 86 PHE A CA 1
ATOM 627 C C . PHE A 1 86 ? 2.821 -19.437 -7.419 1.00 94.81 86 PHE A C 1
ATOM 629 O O . PHE A 1 86 ? 3.447 -20.136 -8.212 1.00 94.81 86 PHE A O 1
ATOM 636 N N . TYR A 1 87 ? 2.861 -19.671 -6.107 1.00 92.25 87 TYR A N 1
ATOM 637 C CA . TYR A 1 87 ? 3.752 -20.668 -5.506 1.00 92.25 87 TYR A CA 1
ATOM 638 C C . TYR A 1 87 ? 3.139 -22.070 -5.534 1.00 92.25 87 TYR A C 1
ATOM 640 O O . TYR A 1 87 ? 1.928 -22.253 -5.654 1.00 92.25 87 TYR A O 1
ATOM 648 N N . GLY A 1 88 ? 4.006 -23.078 -5.403 1.00 87.94 88 GLY A N 1
ATOM 649 C CA . GLY A 1 88 ? 3.647 -24.490 -5.554 1.00 87.94 88 GLY A CA 1
ATOM 650 C C . GLY A 1 88 ? 2.693 -25.057 -4.499 1.00 87.94 88 GLY A C 1
ATOM 651 O O . GLY A 1 88 ? 2.140 -26.123 -4.726 1.00 87.94 88 GLY A O 1
ATOM 652 N N . TRP A 1 89 ? 2.469 -24.369 -3.375 1.00 92.94 89 TRP A N 1
ATOM 653 C CA . TRP A 1 89 ? 1.502 -24.813 -2.362 1.00 92.94 89 TRP A CA 1
ATOM 654 C C . TRP A 1 89 ? 0.047 -24.441 -2.698 1.00 92.94 89 TRP A C 1
ATOM 656 O O . TRP A 1 89 ? -0.864 -24.913 -2.023 1.00 92.94 89 TRP A O 1
ATOM 666 N N . GLY A 1 90 ? -0.182 -23.608 -3.719 1.00 92.38 90 GLY A N 1
ATOM 667 C CA . GLY A 1 90 ? -1.518 -23.297 -4.228 1.00 92.38 90 GLY A CA 1
ATOM 668 C C . GLY A 1 90 ? -1.658 -23.650 -5.710 1.00 92.38 90 GLY A C 1
ATOM 669 O O . GLY A 1 90 ? -1.572 -24.819 -6.069 1.00 92.38 90 GLY A O 1
ATOM 670 N N . LEU A 1 91 ? -1.889 -22.666 -6.584 1.00 91.94 91 LEU A N 1
ATOM 671 C CA . LEU A 1 91 ? -2.100 -22.899 -8.022 1.00 91.94 91 LEU A CA 1
ATOM 672 C C . LEU A 1 91 ? -0.792 -23.106 -8.805 1.00 91.94 91 LEU A C 1
ATOM 674 O O . LEU A 1 91 ? -0.821 -23.609 -9.928 1.00 91.94 91 LEU A O 1
ATOM 678 N N . GLY A 1 92 ? 0.361 -22.723 -8.242 1.00 93.06 92 GLY A N 1
ATOM 679 C CA . GLY A 1 92 ? 1.667 -22.979 -8.851 1.00 93.06 92 GLY A CA 1
ATOM 680 C C . GLY A 1 92 ? 1.836 -22.371 -10.245 1.00 93.06 92 GLY A C 1
ATOM 681 O O . GLY A 1 92 ? 2.420 -23.021 -11.118 1.00 93.06 92 GLY A O 1
ATOM 682 N N . LEU A 1 93 ? 1.296 -21.167 -10.474 1.00 93.00 93 LEU A N 1
ATOM 683 C CA . LEU A 1 93 ? 1.330 -20.469 -11.769 1.00 93.00 93 LEU A CA 1
ATOM 684 C C . LEU A 1 93 ? 2.667 -19.776 -12.076 1.00 93.00 93 LEU A C 1
ATOM 686 O O . LEU A 1 93 ? 2.826 -19.187 -13.148 1.00 93.00 93 LEU A O 1
ATOM 690 N N . TYR A 1 94 ? 3.636 -19.823 -11.161 1.00 91.75 94 TYR A N 1
ATOM 691 C CA . TYR A 1 94 ? 4.958 -19.248 -11.390 1.00 91.75 94 TYR A CA 1
ATOM 692 C C . TYR A 1 94 ? 5.614 -19.836 -12.647 1.00 91.75 94 TYR A C 1
ATOM 694 O O . TYR A 1 94 ? 5.707 -21.052 -12.803 1.00 91.75 94 TYR A O 1
ATOM 702 N N . GLY A 1 95 ? 6.043 -18.961 -13.561 1.00 92.06 95 GLY A N 1
ATOM 703 C CA . GLY A 1 95 ? 6.649 -19.346 -14.841 1.00 92.06 95 GLY A CA 1
ATOM 704 C C . GLY A 1 95 ? 5.686 -19.964 -15.865 1.00 92.06 95 GLY A C 1
ATOM 705 O O . GLY A 1 95 ? 6.123 -20.287 -16.963 1.00 92.06 95 GLY A O 1
ATOM 706 N N . LYS A 1 96 ? 4.395 -20.116 -15.533 1.00 92.56 96 LYS A N 1
ATOM 707 C CA . LYS A 1 96 ? 3.375 -20.719 -16.411 1.00 92.56 96 LYS A CA 1
ATOM 708 C C . LYS A 1 96 ? 2.436 -19.706 -17.057 1.00 92.56 96 LYS A C 1
ATOM 710 O O . LYS A 1 96 ? 1.729 -20.059 -17.991 1.00 92.56 96 LYS A O 1
ATOM 715 N N . VAL A 1 97 ? 2.414 -18.475 -16.551 1.00 93.62 97 VAL A N 1
ATOM 716 C CA . VAL A 1 97 ? 1.590 -17.387 -17.087 1.00 93.62 97 VAL A CA 1
ATOM 717 C C . VAL A 1 97 ? 2.459 -16.315 -17.727 1.00 93.62 97 VAL A C 1
ATOM 719 O O . VAL A 1 97 ? 3.570 -16.021 -17.277 1.00 93.62 97 VAL A O 1
ATOM 722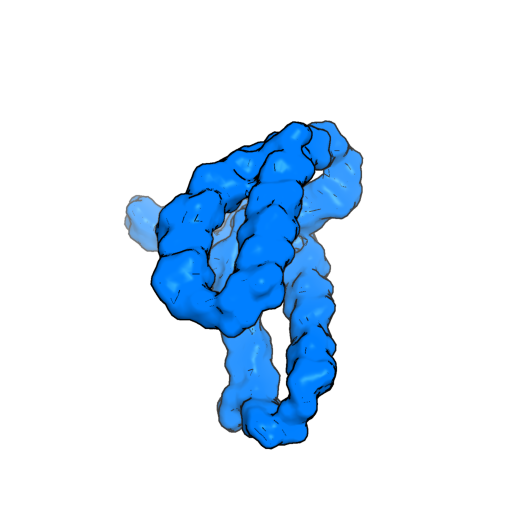 N N . THR A 1 98 ? 1.934 -15.703 -18.778 1.00 94.19 98 THR A N 1
ATOM 723 C CA . THR A 1 98 ? 2.524 -14.530 -19.414 1.00 94.19 98 THR A CA 1
ATOM 724 C C . THR A 1 98 ? 2.495 -13.324 -18.469 1.00 94.19 98 THR A C 1
ATOM 726 O O . THR A 1 98 ? 1.750 -13.269 -17.486 1.00 94.19 98 THR A O 1
ATOM 729 N N . ARG A 1 99 ? 3.293 -12.293 -18.779 1.00 89.81 99 ARG A N 1
ATOM 730 C CA . ARG A 1 99 ? 3.307 -11.045 -17.990 1.00 89.81 99 ARG A CA 1
ATOM 731 C C . ARG A 1 99 ? 1.936 -10.371 -17.954 1.00 89.81 99 ARG A C 1
ATOM 733 O O . ARG A 1 99 ? 1.565 -9.827 -16.920 1.00 89.81 99 ARG A O 1
ATOM 740 N N . VAL A 1 100 ? 1.200 -10.419 -19.063 1.00 93.00 100 VAL A N 1
ATOM 741 C CA . VAL A 1 100 ? -0.131 -9.810 -19.178 1.00 93.00 100 VAL A CA 1
ATOM 742 C C . VAL A 1 100 ? -1.138 -10.553 -18.302 1.00 93.00 100 VAL A C 1
ATOM 744 O O . VAL A 1 100 ? -1.891 -9.922 -17.568 1.00 93.00 100 VAL A O 1
ATOM 747 N N . GLU A 1 101 ? -1.107 -11.884 -18.298 1.00 92.44 101 GLU A N 1
ATOM 748 C CA . GLU A 1 101 ? -1.964 -12.688 -17.420 1.00 92.44 101 GLU A CA 1
ATOM 749 C C . GLU A 1 101 ? -1.640 -12.452 -15.941 1.00 92.44 101 GLU A C 1
ATOM 751 O O . GLU A 1 101 ? -2.548 -12.307 -15.126 1.00 92.44 101 GLU A O 1
ATOM 756 N N . ALA A 1 102 ? -0.358 -12.316 -15.585 1.00 92.31 102 ALA A N 1
ATOM 757 C CA . ALA A 1 102 ? 0.038 -11.987 -14.217 1.00 92.31 102 ALA A CA 1
ATOM 758 C C . ALA A 1 102 ? -0.527 -10.631 -13.747 1.00 92.31 102 ALA A C 1
ATOM 760 O O . ALA A 1 102 ? -0.845 -10.472 -12.567 1.00 92.31 102 ALA A O 1
ATOM 761 N N . TRP A 1 103 ? -0.708 -9.660 -14.651 1.00 93.25 103 TRP A N 1
ATOM 762 C CA . TRP A 1 103 ? -1.303 -8.361 -14.314 1.00 93.25 103 TRP A CA 1
ATOM 763 C C . TRP A 1 103 ? -2.777 -8.464 -13.915 1.00 93.25 103 TRP A C 1
ATOM 765 O O . TRP A 1 103 ? -3.250 -7.619 -13.154 1.00 93.25 103 TRP A O 1
ATOM 775 N N . LEU A 1 104 ? -3.493 -9.513 -14.333 1.00 92.25 104 LEU A N 1
ATOM 776 C CA . LEU A 1 104 ? -4.885 -9.745 -13.931 1.00 92.25 104 LEU A CA 1
ATOM 777 C C . LEU A 1 104 ? -5.029 -10.026 -12.428 1.00 92.25 104 LEU A C 1
ATOM 779 O O . LEU A 1 104 ? -6.091 -9.780 -11.853 1.00 92.25 104 LEU A O 1
ATOM 783 N N . ALA A 1 105 ? -3.957 -10.459 -11.754 1.00 92.31 105 ALA A N 1
ATOM 784 C CA . ALA A 1 105 ? -3.964 -10.633 -10.304 1.00 92.31 105 ALA A CA 1
ATOM 785 C C . ALA A 1 105 ? -4.130 -9.298 -9.553 1.00 92.31 105 ALA A C 1
ATOM 787 O O . ALA A 1 105 ? -4.700 -9.271 -8.462 1.00 92.31 105 ALA A O 1
ATOM 788 N N . VAL A 1 106 ? -3.686 -8.176 -10.132 1.00 93.75 106 VAL A N 1
ATOM 789 C CA . VAL A 1 106 ? -3.735 -6.850 -9.494 1.00 93.75 106 VAL A CA 1
ATOM 790 C C . VAL A 1 106 ? -5.171 -6.383 -9.216 1.00 93.75 106 VAL A C 1
ATOM 792 O O . VAL A 1 106 ? -5.487 -6.149 -8.046 1.00 93.75 106 VAL A O 1
ATOM 795 N N . PRO A 1 107 ? -6.071 -6.258 -10.216 1.00 95.69 107 PRO A N 1
ATOM 796 C CA . PRO A 1 107 ? -7.443 -5.823 -9.964 1.00 95.69 107 PRO A CA 1
ATOM 797 C C . PRO A 1 107 ? -8.202 -6.795 -9.059 1.00 95.69 107 PRO A C 1
ATOM 799 O O . PRO A 1 107 ? -9.020 -6.356 -8.254 1.00 95.69 107 PRO A O 1
ATOM 802 N N . MET A 1 108 ? -7.903 -8.094 -9.129 1.00 94.25 108 MET A N 1
ATOM 803 C CA . MET A 1 108 ? -8.479 -9.093 -8.230 1.00 94.25 108 MET A CA 1
ATOM 804 C C . MET A 1 108 ? -8.059 -8.845 -6.773 1.00 94.25 108 MET A C 1
ATOM 806 O O . MET A 1 108 ? -8.919 -8.760 -5.898 1.00 94.25 108 MET A O 1
ATOM 810 N N . VAL A 1 109 ? -6.764 -8.665 -6.496 1.00 95.62 109 VAL A N 1
ATOM 811 C CA . VAL A 1 109 ? -6.271 -8.333 -5.147 1.00 95.62 109 VAL A CA 1
ATOM 812 C C . VAL A 1 109 ? -6.865 -7.012 -4.658 1.00 95.62 109 VAL A C 1
ATOM 814 O O . VAL A 1 109 ? -7.310 -6.920 -3.514 1.00 95.62 109 VAL A O 1
ATOM 817 N N . TRP A 1 110 ? -6.925 -5.993 -5.519 1.00 94.88 110 TRP A N 1
ATOM 818 C CA . TRP A 1 110 ? -7.521 -4.698 -5.181 1.00 94.88 110 TRP A CA 1
ATOM 819 C C . TRP A 1 110 ? -9.004 -4.816 -4.837 1.00 94.88 110 TRP A C 1
ATOM 821 O O . TRP A 1 110 ? -9.458 -4.235 -3.848 1.00 94.88 110 TRP A O 1
ATOM 831 N N . ALA A 1 111 ? -9.753 -5.591 -5.621 1.00 95.19 111 ALA A N 1
ATOM 832 C CA . ALA A 1 111 ? -11.149 -5.878 -5.346 1.00 95.19 111 ALA A CA 1
ATOM 833 C C . ALA A 1 111 ? -11.294 -6.583 -3.998 1.00 95.19 111 ALA A C 1
ATOM 835 O O . ALA A 1 111 ? -12.099 -6.136 -3.184 1.00 95.19 111 ALA A O 1
ATOM 836 N N . LEU A 1 112 ? -10.475 -7.604 -3.719 1.00 94.75 112 LEU A N 1
ATOM 837 C CA . LEU A 1 112 ? -10.478 -8.295 -2.432 1.00 94.75 112 LEU A CA 1
ATOM 838 C C . LEU A 1 112 ? -10.314 -7.293 -1.293 1.00 94.75 112 LEU A C 1
ATOM 840 O O . LEU A 1 112 ? -11.261 -7.159 -0.519 1.00 94.75 112 LEU A O 1
ATOM 844 N N . VAL A 1 113 ? -9.208 -6.529 -1.247 1.00 96.44 113 VAL A N 1
ATOM 845 C CA . VAL A 1 113 ? -8.917 -5.579 -0.152 1.00 96.44 113 VAL A CA 1
ATOM 846 C C . VAL A 1 113 ? -10.007 -4.511 0.007 1.00 96.44 113 VAL A C 1
ATOM 848 O O . VAL A 1 113 ? -10.462 -4.250 1.119 1.00 96.44 113 VAL A O 1
ATOM 851 N N . LEU A 1 114 ? -10.518 -3.938 -1.087 1.00 94.00 114 LEU A N 1
ATOM 852 C CA . LEU A 1 114 ? -11.568 -2.914 -1.035 1.00 94.00 114 LEU A CA 1
ATOM 853 C C . LEU A 1 114 ? -12.926 -3.473 -0.589 1.00 94.0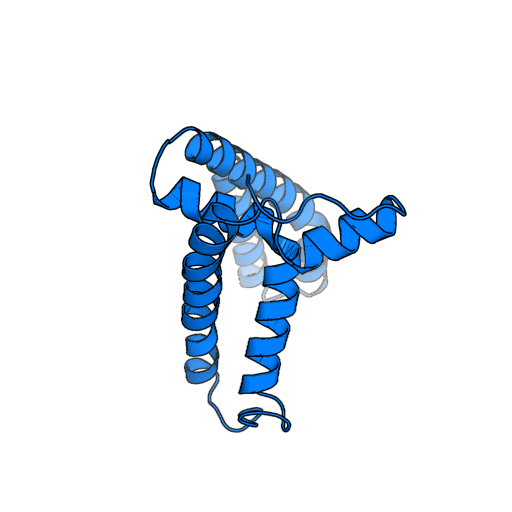0 114 LEU A C 1
ATOM 855 O O . LEU A 1 114 ? -13.703 -2.779 0.089 1.00 94.00 114 LEU A O 1
ATOM 859 N N . LEU A 1 115 ? -13.245 -4.708 -0.980 1.00 94.00 115 LEU A N 1
ATOM 860 C CA . LEU A 1 115 ? -14.546 -5.310 -0.721 1.00 94.00 115 LEU A CA 1
ATOM 861 C C . LEU A 1 115 ? -14.674 -5.816 0.713 1.00 94.00 115 LEU A C 1
ATOM 863 O O . LEU A 1 115 ? -15.719 -5.559 1.315 1.00 94.00 115 LEU A O 1
ATOM 867 N N . TRP A 1 116 ? -13.636 -6.441 1.279 1.00 95.31 116 TRP A N 1
ATOM 868 C CA . TRP A 1 116 ? -13.718 -7.066 2.607 1.00 95.31 116 TRP A CA 1
ATOM 869 C C . TRP A 1 116 ? -13.475 -6.101 3.781 1.00 95.31 116 TRP A C 1
ATOM 871 O O . TRP A 1 116 ? -14.146 -6.223 4.811 1.00 95.31 116 TRP A O 1
ATOM 881 N N . SER A 1 117 ? -12.584 -5.106 3.640 1.00 94.88 117 SER A N 1
ATOM 882 C CA . SER A 1 117 ? -12.152 -4.261 4.768 1.00 94.88 117 SER A CA 1
ATOM 883 C C . SER A 1 117 ? -13.306 -3.497 5.425 1.00 94.88 117 SER A C 1
ATOM 885 O O . SER A 1 117 ? -13.377 -3.387 6.649 1.00 94.88 117 SER A O 1
ATOM 887 N N . LYS A 1 118 ? -14.248 -2.962 4.634 1.00 93.69 118 LYS A N 1
ATOM 888 C CA . LYS A 1 118 ? -15.373 -2.179 5.177 1.00 93.69 118 LYS A CA 1
ATOM 889 C C . LYS A 1 118 ? -16.400 -3.050 5.927 1.00 93.69 118 LYS A C 1
ATOM 891 O O . LYS A 1 118 ? -16.698 -2.698 7.067 1.00 93.69 118 LYS A O 1
ATOM 896 N N . PRO A 1 119 ? -16.933 -4.152 5.358 1.00 94.88 119 PRO A N 1
ATOM 897 C CA . PRO A 1 119 ? -17.802 -5.081 6.087 1.00 94.88 119 PRO A CA 1
ATOM 898 C C . PRO A 1 119 ? -17.170 -5.635 7.366 1.00 94.88 119 PRO A C 1
ATOM 900 O O . PRO A 1 119 ? -17.852 -5.747 8.381 1.00 94.88 119 PRO A O 1
ATOM 903 N N . TRP A 1 120 ? -15.866 -5.929 7.346 1.00 95.19 120 TRP A N 1
ATOM 904 C CA . TRP A 1 120 ? -15.147 -6.386 8.534 1.00 95.19 120 TRP A CA 1
ATOM 905 C C . TRP A 1 120 ? -15.183 -5.344 9.659 1.00 95.19 120 TRP A C 1
ATOM 907 O O . TRP A 1 120 ? -15.635 -5.617 10.771 1.00 95.19 120 TRP A O 1
ATOM 917 N N . LEU A 1 121 ? -14.788 -4.108 9.353 1.00 94.12 121 LEU A N 1
ATOM 918 C CA . LEU A 1 121 ? -14.750 -3.016 10.330 1.00 94.12 121 LEU A CA 1
ATOM 919 C C . LEU A 1 121 ? -16.133 -2.498 10.747 1.00 94.12 121 LEU A C 1
ATOM 921 O O . LEU A 1 121 ? -16.233 -1.667 11.654 1.00 94.12 121 LEU A O 1
ATOM 925 N N . ALA A 1 122 ? -17.205 -2.951 10.094 1.00 92.81 122 ALA A N 1
ATOM 926 C CA . ALA A 1 122 ? -18.559 -2.724 10.583 1.00 92.81 122 ALA A CA 1
ATOM 927 C C . ALA A 1 122 ? -18.835 -3.540 11.858 1.00 92.81 122 ALA A C 1
ATOM 929 O O . ALA A 1 122 ? -19.576 -3.079 12.716 1.00 92.81 122 ALA A O 1
ATOM 930 N N . ARG A 1 123 ? -18.195 -4.709 12.008 1.00 93.06 123 ARG A N 1
ATOM 931 C CA . ARG A 1 123 ? -18.380 -5.634 13.141 1.00 93.06 123 ARG A CA 1
ATOM 932 C C . ARG A 1 123 ? -17.237 -5.569 14.161 1.00 93.06 123 ARG A C 1
ATOM 934 O O . ARG A 1 123 ? -17.452 -5.785 15.352 1.00 93.06 123 ARG A O 1
ATOM 941 N N . PHE A 1 124 ? -16.025 -5.251 13.704 1.00 93.88 124 PHE A N 1
ATOM 942 C CA . PHE A 1 124 ? -14.810 -5.247 14.522 1.00 93.88 124 PHE A CA 1
ATOM 943 C C . PHE A 1 124 ? -14.140 -3.866 14.576 1.00 93.88 124 PHE A C 1
ATOM 945 O O . PHE A 1 124 ? -14.272 -3.050 13.663 1.00 93.88 124 PHE A O 1
ATOM 952 N N . ASN A 1 125 ? -13.403 -3.594 15.654 1.00 90.88 125 ASN A N 1
ATOM 953 C CA . ASN A 1 125 ? -12.660 -2.340 15.841 1.00 90.88 125 ASN A CA 1
ATOM 954 C C . ASN A 1 125 ? -11.363 -2.285 15.025 1.00 90.88 125 ASN A C 1
ATOM 956 O O . ASN A 1 125 ? -10.929 -1.208 14.615 1.00 90.88 125 ASN A O 1
ATOM 960 N N . TYR A 1 126 ? -10.758 -3.446 14.781 1.00 92.50 126 TYR A N 1
ATOM 961 C CA . TYR A 1 126 ? -9.445 -3.595 14.162 1.00 92.50 126 TYR A CA 1
ATOM 962 C C . TYR A 1 126 ? -9.470 -4.716 13.126 1.00 92.50 126 TYR A C 1
ATOM 964 O O . TYR A 1 126 ? -10.338 -5.594 13.171 1.00 92.50 126 TYR A O 1
ATOM 972 N N . GLY A 1 127 ? -8.502 -4.716 12.211 1.00 94.00 127 GLY A N 1
ATOM 973 C CA . GLY A 1 127 ? -8.200 -5.932 11.466 1.00 94.00 127 GLY A CA 1
ATOM 974 C C . GLY A 1 127 ? -7.602 -7.010 12.390 1.00 94.00 127 GLY A C 1
ATOM 975 O O . GLY A 1 127 ? -7.097 -6.677 13.467 1.00 94.00 127 GLY A O 1
ATOM 976 N N . PRO A 1 128 ? -7.693 -8.295 12.013 1.00 93.75 128 PRO A N 1
ATOM 977 C CA . PRO A 1 128 ? -7.196 -9.418 12.808 1.00 93.75 128 PRO A CA 1
ATOM 978 C C . PRO A 1 128 ? -5.742 -9.252 13.261 1.00 93.75 128 PRO A C 1
ATOM 980 O O . PRO A 1 128 ? -5.439 -9.378 14.448 1.00 93.75 128 PRO A O 1
ATOM 983 N N . LEU A 1 129 ? -4.843 -8.924 12.328 1.00 95.50 129 LEU A N 1
ATOM 984 C CA . LEU A 1 129 ? -3.419 -8.799 12.629 1.00 95.50 129 LEU A CA 1
ATOM 985 C C . LEU A 1 129 ? -3.100 -7.492 13.350 1.00 95.50 129 LEU A C 1
ATOM 987 O O . LEU A 1 129 ? -2.227 -7.462 14.210 1.00 95.50 129 LEU A O 1
ATOM 991 N N . GLU A 1 130 ? -3.832 -6.416 13.063 1.00 95.44 130 GLU A N 1
ATOM 992 C CA . GLU A 1 130 ? -3.723 -5.163 13.807 1.00 95.44 130 GLU A CA 1
ATOM 993 C C . GLU A 1 130 ? -4.120 -5.356 15.268 1.00 95.44 130 GLU A C 1
ATOM 995 O O . GLU A 1 130 ? -3.473 -4.803 16.156 1.00 95.44 130 GLU A O 1
ATOM 1000 N N . TRP A 1 131 ? -5.177 -6.129 15.526 1.00 95.06 131 TRP A N 1
ATOM 1001 C CA . TRP A 1 131 ? -5.602 -6.483 16.875 1.00 95.06 131 TRP A CA 1
ATOM 1002 C 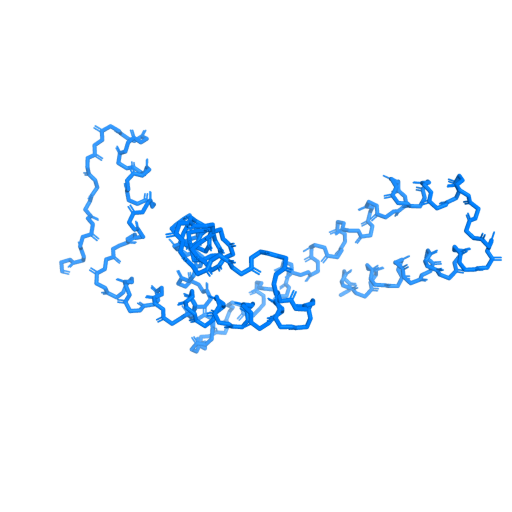C . TRP A 1 131 ? -4.545 -7.318 17.593 1.00 95.06 131 TRP A C 1
ATOM 1004 O O . TRP A 1 131 ? -4.197 -6.996 18.733 1.00 95.06 131 TRP A O 1
ATOM 1014 N N . LEU A 1 132 ? -4.015 -8.347 16.924 1.00 94.75 132 LEU A N 1
ATOM 10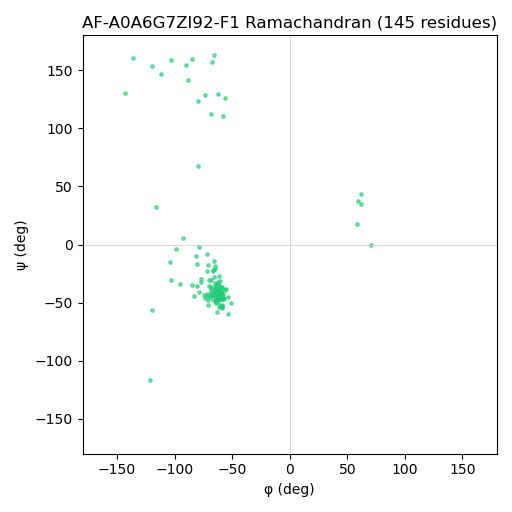15 C CA . LEU A 1 132 ? -2.972 -9.208 17.473 1.00 94.75 132 LEU A CA 1
ATOM 1016 C C . LEU A 1 132 ? -1.736 -8.383 17.836 1.00 94.75 132 LEU A C 1
ATOM 1018 O O . LEU A 1 132 ? -1.307 -8.386 18.986 1.00 94.75 132 LEU A O 1
ATOM 1022 N N . TRP A 1 133 ? -1.233 -7.590 16.889 1.00 94.00 133 TRP A N 1
ATOM 1023 C CA . TRP A 1 133 ? -0.081 -6.717 17.097 1.00 94.00 133 TRP A CA 1
ATOM 1024 C C . TRP A 1 133 ? -0.302 -5.728 18.245 1.00 94.00 133 TRP A C 1
ATOM 1026 O O . TRP A 1 133 ? 0.540 -5.594 19.126 1.00 94.00 133 TRP A O 1
ATOM 1036 N N . ARG A 1 134 ? -1.460 -5.057 18.285 1.00 91.56 134 ARG A N 1
ATOM 1037 C CA . ARG A 1 134 ? -1.792 -4.095 19.348 1.00 91.56 134 ARG A CA 1
ATOM 1038 C C . ARG A 1 134 ? -1.915 -4.746 20.722 1.00 91.56 134 ARG A C 1
ATOM 1040 O O . ARG A 1 134 ? -1.571 -4.105 21.712 1.00 91.56 134 ARG A O 1
ATOM 1047 N N . SER A 1 135 ? -2.435 -5.967 20.780 1.00 93.88 135 SER A N 1
ATOM 1048 C CA . SER A 1 135 ? -2.581 -6.717 22.027 1.00 93.88 135 SER A CA 1
ATOM 1049 C C . SER A 1 135 ? -1.224 -7.192 22.543 1.00 93.88 135 SER A C 1
ATOM 1051 O O . SER A 1 135 ? -0.944 -7.025 23.727 1.00 93.88 135 SER A O 1
ATOM 1053 N N . LEU A 1 136 ? -0.359 -7.684 21.648 1.00 94.12 136 LEU A N 1
ATOM 1054 C CA . LEU A 1 136 ? 1.016 -8.077 21.965 1.00 94.12 136 LEU A CA 1
ATOM 1055 C C . LEU A 1 136 ? 1.857 -6.878 22.415 1.00 94.12 136 LEU A C 1
ATOM 1057 O O . LEU A 1 136 ? 2.447 -6.916 23.488 1.00 94.12 136 LEU A O 1
ATOM 1061 N N . ALA A 1 137 ? 1.836 -5.778 21.657 1.00 93.44 137 ALA A N 1
ATOM 1062 C CA . ALA A 1 137 ? 2.609 -4.574 21.967 1.00 93.44 137 ALA A CA 1
ATOM 1063 C C . ALA A 1 137 ? 2.222 -3.931 23.310 1.00 93.44 137 ALA A C 1
ATOM 1065 O O . ALA A 1 137 ? 3.039 -3.262 23.932 1.00 93.44 137 ALA A O 1
ATOM 1066 N N . ARG A 1 138 ? 0.973 -4.113 23.762 1.00 93.00 138 ARG A N 1
ATOM 1067 C CA . ARG A 1 138 ? 0.488 -3.607 25.058 1.00 93.00 138 ARG A CA 1
ATOM 1068 C C . ARG A 1 138 ? 0.481 -4.655 26.171 1.00 93.00 138 ARG A C 1
ATOM 1070 O O . ARG A 1 138 ? 0.092 -4.324 27.288 1.00 93.00 138 ARG A O 1
ATOM 1077 N N . GLY A 1 139 ? 0.824 -5.907 25.868 1.00 93.19 139 GLY A N 1
ATOM 1078 C CA . GLY A 1 139 ? 0.731 -7.031 26.804 1.00 93.19 139 GLY A CA 1
ATOM 1079 C C . GLY A 1 139 ? -0.680 -7.284 27.354 1.00 93.19 139 GLY A C 1
ATOM 1080 O O . GLY A 1 139 ? -0.825 -7.911 28.398 1.00 93.19 139 GLY A O 1
ATOM 1081 N N . ARG A 1 140 ? -1.733 -6.758 26.708 1.00 91.38 140 ARG A N 1
ATOM 1082 C CA . ARG A 1 140 ? -3.126 -6.872 27.170 1.00 91.38 140 ARG A CA 1
ATOM 1083 C C . ARG A 1 140 ? -4.082 -7.037 25.988 1.00 91.38 140 ARG A C 1
ATOM 1085 O O . ARG A 1 140 ? -4.031 -6.207 25.068 1.00 91.38 140 ARG A O 1
ATOM 1092 N N . PRO A 1 141 ? -4.991 -8.031 26.020 1.00 88.94 141 PRO A N 1
ATOM 1093 C CA . PRO A 1 141 ? -5.949 -8.254 24.945 1.00 88.94 141 PRO A CA 1
ATOM 1094 C C . PRO A 1 141 ? -6.874 -7.045 24.791 1.00 88.94 141 PRO A C 1
ATOM 1096 O O . PRO A 1 141 ? -7.440 -6.535 25.756 1.00 88.94 141 PRO A O 1
ATOM 1099 N N . GLN A 1 142 ? -6.998 -6.556 23.561 1.00 91.00 142 GLN A N 1
ATOM 1100 C CA . GLN A 1 142 ? -7.846 -5.409 23.235 1.00 91.00 142 GLN A CA 1
ATOM 1101 C C . GLN A 1 142 ? -9.264 -5.865 22.870 1.00 91.00 142 GLN A C 1
ATOM 1103 O O . GLN A 1 142 ? -9.451 -6.968 22.364 1.00 91.00 142 GLN A O 1
ATOM 1108 N N . ALA A 1 143 ? -10.277 -5.017 23.052 1.00 89.12 143 ALA A N 1
ATOM 1109 C CA . ALA A 1 143 ? -11.636 -5.349 22.623 1.00 89.12 143 ALA A CA 1
ATOM 1110 C C . ALA A 1 143 ? -11.734 -5.399 21.084 1.00 89.12 143 ALA A C 1
ATOM 1112 O O . ALA A 1 143 ? -11.603 -4.381 20.396 1.00 89.12 143 ALA A O 1
ATOM 1113 N N . MET A 1 144 ? -11.954 -6.596 20.535 1.00 88.00 144 MET A N 1
ATOM 1114 C CA . MET A 1 144 ? -11.985 -6.824 19.087 1.00 88.00 144 MET A CA 1
ATOM 1115 C C . MET A 1 144 ? -13.348 -6.492 18.465 1.00 88.00 144 MET A C 1
ATOM 1117 O O . MET A 1 144 ? -13.400 -5.855 17.412 1.00 88.00 144 MET A O 1
ATOM 1121 N N . ARG A 1 145 ? -14.446 -6.914 19.102 1.00 87.25 145 ARG A N 1
ATOM 1122 C CA . ARG A 1 145 ? -15.818 -6.741 18.604 1.00 87.25 145 ARG A CA 1
ATOM 1123 C C . ARG A 1 145 ? -16.393 -5.399 19.062 1.00 87.25 145 ARG A C 1
ATOM 1125 O O . ARG A 1 145 ? -16.139 -4.980 20.189 1.00 87.25 145 ARG A O 1
ATOM 1132 N N . LYS A 1 146 ? -17.154 -4.736 18.190 1.00 82.06 146 LYS A N 1
ATOM 1133 C CA . LYS A 1 146 ? -17.982 -3.587 18.579 1.00 82.06 146 LYS A CA 1
ATOM 1134 C C . LYS A 1 146 ? -19.188 -4.108 19.363 1.00 82.06 146 LYS A C 1
ATOM 1136 O O . LYS A 1 146 ? -19.800 -5.082 18.924 1.00 82.06 146 LYS A O 1
ATOM 1141 N N . VAL A 1 147 ? -19.431 -3.531 20.539 1.00 67.56 147 VAL A N 1
ATOM 1142 C CA . VAL A 1 147 ? -20.637 -3.784 21.347 1.00 67.56 147 VAL A CA 1
ATOM 1143 C C . VAL A 1 147 ? -21.800 -3.038 20.715 1.00 67.56 147 VAL A C 1
ATOM 1145 O O . VAL A 1 147 ? -21.555 -1.896 20.261 1.00 67.56 147 VAL A O 1
#

pLDDT: mean 91.49, std 4.43, range [66.69, 97.19]